Protein AF-A0A8K0VH70-F1 (afdb_monomer_lite)

pLDDT: mean 84.57, std 12.24, range [46.34, 96.88]

Organism: NCBI:txid2804194

Radius of gyration: 18.83 Å; chains: 1; bounding box: 37×13×58 Å

Sequence (74 aa):
LVASHGFAELLADTPEDYIALARSLGTDPARRNAIRTRLKQAGANPGFVGNPDHARALREAIEDMMREEAAGGQ

Foldseek 3Di:
DCVQLPNCVCDDPDPVRNVVSVVVLVVDVPVVVVVVVSVVVCVVPPCCPPPVVNVVVVVVVVVVVVVCCVVPPD

Secondary structure (DSSP, 8-state):
-TGGGT-GGG--SSHHHHHHHHHHHHH-HHHHHHHHHHHHHHHHS-TTSS-HHHHHHHHHHHHHHHHHHHHH--

Structure (mmCIF, N/CA/C/O backbone):
data_AF-A0A8K0VH70-F1
#
_entry.id   AF-A0A8K0VH70-F1
#
loop_
_atom_site.group_PDB
_atom_site.id
_atom_site.type_symbol
_atom_site.label_atom_id
_atom_site.label_alt_id
_atom_site.label_comp_id
_atom_site.label_asym_id
_atom_site.label_entity_id
_atom_site.label_seq_id
_atom_site.pdbx_PDB_ins_code
_atom_site.Cartn_x
_atom_site.Cartn_y
_atom_site.Cartn_z
_atom_site.occupancy
_atom_site.B_iso_or_equiv
_atom_site.auth_seq_id
_atom_site.auth_comp_id
_atom_site.auth_asym_id
_atom_site.auth_atom_id
_atom_site.pdbx_PDB_model_num
ATOM 1 N N . LEU A 1 1 ? 1.513 2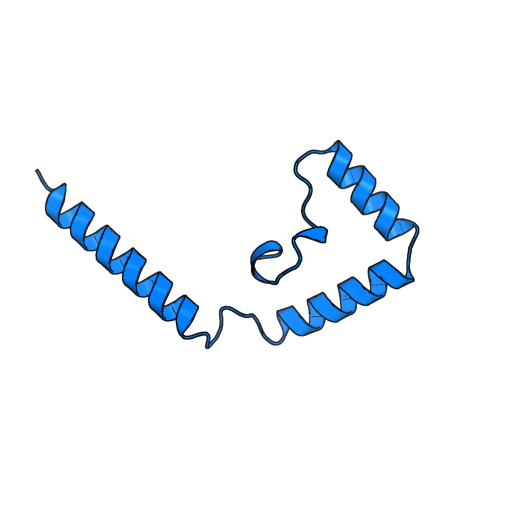.185 -5.505 1.00 55.66 1 LEU A N 1
ATOM 2 C CA . LEU A 1 1 ? 2.149 2.415 -4.181 1.00 55.66 1 LEU A CA 1
ATOM 3 C C . LEU A 1 1 ? 1.685 1.400 -3.137 1.00 55.66 1 LEU A C 1
ATOM 5 O O . LEU A 1 1 ? 2.492 0.551 -2.799 1.00 55.66 1 LEU A O 1
ATOM 9 N N . VAL A 1 2 ? 0.421 1.401 -2.691 1.00 59.03 2 VAL A N 1
ATOM 10 C CA . VAL A 1 2 ? -0.101 0.434 -1.692 1.00 59.03 2 VAL A CA 1
ATOM 11 C C . VAL A 1 2 ? -0.007 -1.026 -2.177 1.00 59.03 2 VAL A C 1
ATOM 13 O O . VAL A 1 2 ? 0.601 -1.858 -1.507 1.00 59.03 2 VAL A O 1
ATOM 16 N N . ALA A 1 3 ? -0.493 -1.321 -3.389 1.00 60.97 3 ALA A N 1
ATOM 17 C CA . ALA A 1 3 ? -0.385 -2.654 -4.001 1.00 60.97 3 ALA A CA 1
ATOM 18 C C . ALA A 1 3 ? 1.079 -3.090 -4.207 1.00 60.97 3 ALA A C 1
ATOM 20 O O . ALA A 1 3 ? 1.479 -4.183 -3.822 1.00 60.97 3 ALA A O 1
ATOM 21 N N . SER A 1 4 ? 1.900 -2.183 -4.744 1.00 63.25 4 SER A N 1
ATOM 22 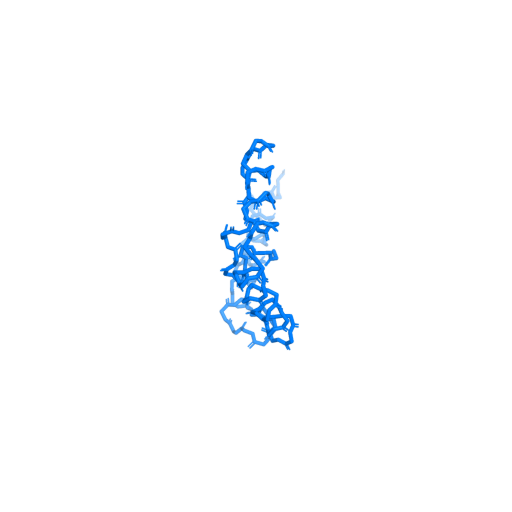C CA . SER A 1 4 ? 3.315 -2.410 -5.072 1.00 63.25 4 SER A CA 1
ATOM 23 C C . SER A 1 4 ? 4.201 -2.682 -3.848 1.00 63.25 4 SER A C 1
ATOM 25 O O . SER A 1 4 ? 5.311 -3.165 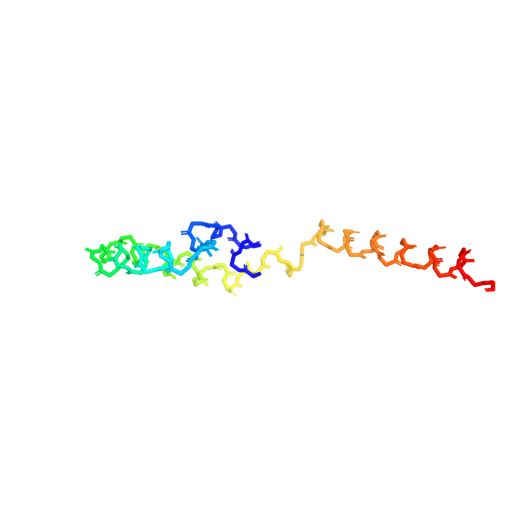-4.009 1.00 63.25 4 SER A O 1
ATOM 27 N N . HIS A 1 5 ? 3.728 -2.372 -2.634 1.00 65.69 5 HIS A N 1
ATOM 28 C CA . HIS A 1 5 ? 4.425 -2.674 -1.375 1.00 65.69 5 HIS A CA 1
ATOM 29 C C . HIS A 1 5 ? 3.788 -3.860 -0.625 1.00 65.69 5 HIS A C 1
ATOM 31 O O . HIS A 1 5 ? 4.076 -4.069 0.550 1.00 65.69 5 HIS A O 1
ATOM 37 N N . GLY A 1 6 ? 2.915 -4.633 -1.285 1.00 73.25 6 GLY A N 1
ATOM 38 C CA . GLY A 1 6 ? 2.307 -5.838 -0.714 1.00 73.25 6 GLY A CA 1
ATOM 39 C C . GLY A 1 6 ? 1.123 -5.582 0.222 1.00 73.25 6 GLY A C 1
ATOM 40 O O . GLY A 1 6 ? 0.761 -6.465 0.995 1.00 73.25 6 GLY A O 1
ATOM 41 N N . PHE A 1 7 ? 0.500 -4.400 0.161 1.00 85.88 7 PHE A N 1
ATOM 42 C CA . PHE A 1 7 ? -0.667 -4.045 0.979 1.00 85.88 7 PHE A CA 1
ATOM 43 C C . PHE A 1 7 ? -1.974 -4.120 0.184 1.00 85.88 7 PHE A C 1
ATOM 45 O O . PHE A 1 7 ? -2.840 -3.263 0.329 1.00 85.88 7 PHE A O 1
ATOM 52 N N . ALA A 1 8 ? -2.132 -5.146 -0.659 1.00 85.62 8 ALA A N 1
ATOM 53 C CA . ALA A 1 8 ? -3.379 -5.375 -1.397 1.00 85.62 8 ALA A CA 1
ATOM 54 C C . ALA A 1 8 ? -4.599 -5.485 -0.460 1.00 85.62 8 ALA A C 1
ATOM 56 O O . ALA A 1 8 ? -5.687 -5.065 -0.822 1.00 85.62 8 ALA A O 1
ATOM 57 N N . GLU A 1 9 ? -4.391 -5.938 0.783 1.00 86.75 9 GLU A N 1
ATOM 58 C CA . GLU A 1 9 ? -5.407 -5.978 1.848 1.00 86.75 9 GLU A CA 1
ATOM 59 C C . GLU A 1 9 ? -5.976 -4.605 2.260 1.00 86.75 9 GLU A C 1
ATOM 61 O O . GLU A 1 9 ? -6.947 -4.549 3.012 1.00 86.75 9 GLU A O 1
ATOM 66 N N . LEU A 1 10 ? -5.360 -3.505 1.814 1.00 91.38 10 LEU A N 1
ATOM 67 C CA . LEU A 1 10 ? -5.832 -2.136 2.034 1.00 91.38 10 LEU A CA 1
ATOM 68 C C . LEU A 1 10 ? -6.521 -1.528 0.806 1.00 91.38 10 LEU A C 1
ATOM 70 O O . LEU A 1 10 ? -6.878 -0.349 0.832 1.00 91.38 10 LEU A O 1
ATOM 74 N N . LEU A 1 11 ? -6.655 -2.294 -0.274 1.00 91.00 11 LEU A N 1
ATOM 75 C CA . LEU A 1 11 ? -7.377 -1.872 -1.464 1.00 91.00 11 LEU A CA 1
ATOM 76 C C . LEU A 1 11 ? -8.854 -2.224 -1.307 1.00 91.00 11 LEU A C 1
ATOM 78 O O . LEU A 1 11 ? -9.205 -3.249 -0.727 1.00 91.00 11 LEU A O 1
ATOM 82 N N . ALA A 1 12 ? -9.700 -1.345 -1.823 1.00 93.06 12 ALA A N 1
ATOM 83 C CA . ALA A 1 12 ? -11.134 -1.534 -1.895 1.00 93.06 12 ALA A CA 1
ATOM 84 C C . ALA A 1 12 ? -11.579 -1.157 -3.307 1.00 93.06 12 ALA A C 1
ATOM 86 O O . ALA A 1 12 ? -11.196 -0.094 -3.802 1.00 93.06 12 ALA A O 1
ATOM 87 N N . ASP A 1 13 ? -12.360 -2.029 -3.936 1.00 92.38 13 ASP A N 1
ATOM 88 C CA . ASP A 1 13 ? -12.799 -1.864 -5.324 1.00 92.38 13 ASP A CA 1
ATOM 89 C C . ASP A 1 13 ? -14.102 -1.056 -5.426 1.00 92.38 13 ASP A C 1
ATOM 91 O O . ASP A 1 13 ? -14.401 -0.477 -6.471 1.00 92.38 13 ASP A O 1
ATOM 95 N N . THR A 1 14 ? -14.856 -0.964 -4.325 1.00 96.88 14 THR A N 1
ATOM 96 C CA . THR A 1 14 ? -16.112 -0.209 -4.225 1.00 96.88 14 THR A CA 1
ATOM 97 C C . THR A 1 14 ? -16.140 0.716 -2.998 1.00 96.88 14 THR A C 1
ATOM 99 O O . THR A 1 14 ? -15.396 0.504 -2.029 1.00 96.88 14 THR A O 1
ATOM 102 N N . PRO A 1 15 ? -17.001 1.754 -2.990 1.00 96.75 15 PRO A N 1
ATOM 103 C CA . PRO A 1 15 ? -17.227 2.579 -1.803 1.00 96.75 15 PRO A CA 1
ATOM 104 C C . PRO A 1 15 ? -17.676 1.770 -0.579 1.00 96.75 15 PRO A C 1
ATOM 106 O O . PRO A 1 15 ? -17.251 2.052 0.544 1.00 96.75 15 PRO A O 1
ATOM 109 N N . GLU A 1 16 ? -18.508 0.750 -0.779 1.00 96.88 16 GLU A N 1
ATOM 110 C CA . GLU A 1 16 ? -18.997 -0.128 0.281 1.00 96.88 16 GLU A CA 1
ATOM 111 C C . GLU A 1 16 ? -17.851 -0.928 0.914 1.00 96.88 16 GLU A C 1
ATOM 113 O O . GLU A 1 16 ? -17.729 -0.962 2.144 1.00 96.88 16 GLU A O 1
ATOM 118 N N . ASP A 1 17 ? -16.962 -1.491 0.090 1.00 94.94 17 ASP A N 1
ATOM 119 C CA . ASP A 1 17 ? -15.773 -2.217 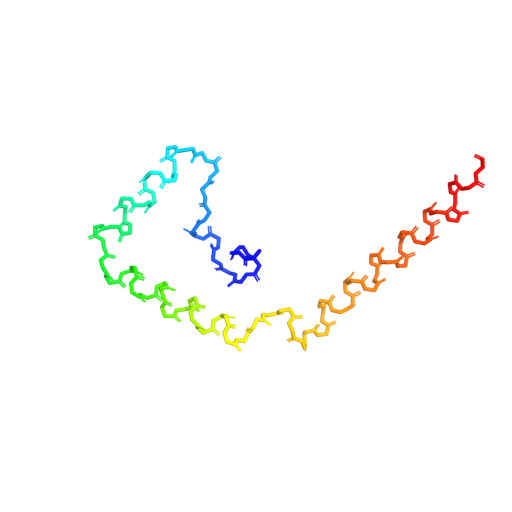0.552 1.00 94.94 17 ASP A CA 1
ATOM 120 C C . ASP A 1 17 ? -14.829 -1.303 1.330 1.00 94.94 17 ASP A C 1
ATOM 122 O O . ASP A 1 17 ? -14.282 -1.692 2.365 1.00 94.94 17 ASP A O 1
ATOM 126 N N . TYR A 1 18 ? -14.680 -0.055 0.880 1.00 95.62 18 TYR A N 1
ATOM 127 C CA . TYR A 1 18 ? -13.862 0.938 1.566 1.00 95.62 18 TYR A CA 1
ATOM 128 C C . TYR A 1 18 ? -14.395 1.221 2.975 1.00 95.62 18 TYR A C 1
ATOM 130 O O . TYR A 1 18 ? -13.635 1.212 3.948 1.00 95.62 18 TYR A O 1
ATOM 138 N N . ILE A 1 19 ? -15.709 1.429 3.109 1.00 96.81 19 ILE A N 1
ATOM 139 C CA . ILE A 1 19 ? -16.356 1.672 4.405 1.00 96.81 19 ILE A CA 1
ATOM 140 C C . ILE A 1 19 ? -16.225 0.441 5.310 1.00 96.81 19 ILE A C 1
ATOM 142 O O . ILE A 1 19 ? -15.899 0.578 6.494 1.00 96.81 19 ILE A O 1
ATOM 146 N N . ALA A 1 20 ? -16.443 -0.761 4.772 1.00 95.50 20 ALA A N 1
ATOM 147 C CA . ALA A 1 20 ? -16.317 -2.008 5.521 1.00 95.50 20 ALA A CA 1
ATOM 148 C C . ALA A 1 20 ? -14.882 -2.227 6.031 1.00 95.50 20 ALA A C 1
ATOM 150 O O . ALA A 1 20 ? -14.677 -2.530 7.213 1.00 95.50 20 ALA A O 1
ATOM 151 N N . LEU A 1 21 ? -13.884 -1.998 5.176 1.00 95.00 21 LEU A N 1
ATOM 152 C CA . LEU A 1 21 ? -12.467 -2.062 5.523 1.00 95.00 21 LEU A CA 1
ATOM 153 C C . LEU A 1 21 ? -12.106 -1.035 6.603 1.00 95.00 21 LEU A C 1
ATOM 155 O O . LEU A 1 21 ? -11.499 -1.390 7.618 1.00 95.00 21 LEU A O 1
ATOM 159 N N . ALA A 1 22 ? -12.517 0.224 6.431 1.00 94.94 22 ALA A N 1
ATOM 160 C CA . ALA A 1 22 ? -12.267 1.285 7.403 1.00 94.94 22 ALA A CA 1
ATOM 161 C C . ALA A 1 22 ? -12.892 0.960 8.767 1.00 94.94 22 ALA A C 1
ATOM 163 O O . ALA A 1 22 ? -12.245 1.128 9.805 1.00 94.94 22 ALA A O 1
ATOM 164 N N . ARG A 1 23 ? -14.119 0.426 8.777 1.00 96.56 23 ARG A N 1
ATOM 165 C CA . ARG A 1 23 ? -14.794 -0.016 10.001 1.00 96.56 23 ARG A CA 1
ATOM 166 C C . ARG A 1 23 ? -14.039 -1.158 10.674 1.00 96.56 23 ARG A C 1
ATOM 168 O O . ARG A 1 23 ? -13.778 -1.065 11.869 1.00 96.56 23 ARG A O 1
ATOM 175 N N . SER A 1 24 ? -13.645 -2.182 9.915 1.00 94.69 24 SER A N 1
ATOM 176 C CA . SER A 1 24 ? -12.875 -3.325 10.424 1.00 94.69 24 SER A CA 1
ATOM 177 C C . SER A 1 24 ? -11.573 -2.879 11.098 1.00 94.69 24 SER A C 1
ATOM 179 O O . SER A 1 24 ? -11.282 -3.286 12.224 1.00 94.69 24 SER A O 1
ATOM 181 N N . LEU A 1 25 ? -10.822 -1.979 10.456 1.00 94.56 25 LEU A N 1
ATOM 182 C CA . LEU A 1 25 ? -9.587 -1.417 11.011 1.00 94.56 25 LEU A CA 1
ATOM 183 C C . LEU A 1 25 ? -9.835 -0.491 12.210 1.00 94.56 25 LEU A C 1
ATOM 185 O O . LEU A 1 25 ? -8.987 -0.390 13.097 1.00 94.56 25 LEU A O 1
ATOM 189 N N . GLY A 1 26 ? -10.978 0.196 12.248 1.00 94.81 26 GLY A N 1
ATOM 190 C CA . GLY A 1 26 ? -11.392 1.022 13.381 1.00 94.81 26 GLY A CA 1
ATOM 191 C C . GLY A 1 26 ? -11.730 0.199 14.626 1.00 94.81 26 GLY A C 1
ATOM 192 O O . GLY A 1 26 ? -11.443 0.636 15.739 1.00 94.81 26 GLY A O 1
ATOM 193 N N . THR A 1 27 ? -12.292 -0.998 14.443 1.00 96.69 27 THR A N 1
ATOM 194 C CA . THR A 1 27 ? -12.695 -1.900 15.534 1.00 96.69 27 THR A CA 1
ATOM 195 C C . THR A 1 27 ? -11.595 -2.849 16.002 1.00 96.69 27 THR A C 1
ATOM 197 O O . THR A 1 27 ? -11.724 -3.423 17.078 1.00 96.69 27 THR A O 1
ATOM 200 N N . ASP A 1 28 ? -10.512 -2.999 15.234 1.00 95.75 28 ASP A N 1
ATOM 201 C CA . ASP A 1 28 ? -9.368 -3.849 15.581 1.00 95.75 28 ASP A CA 1
ATOM 202 C C . ASP A 1 28 ? -8.059 -3.031 15.660 1.00 95.75 28 ASP A C 1
ATOM 204 O O . ASP A 1 28 ? -7.297 -2.920 14.687 1.00 95.75 28 ASP A O 1
ATOM 208 N N . PRO A 1 29 ? -7.758 -2.447 16.838 1.00 94.31 29 PRO A N 1
ATOM 209 C CA . PRO A 1 29 ?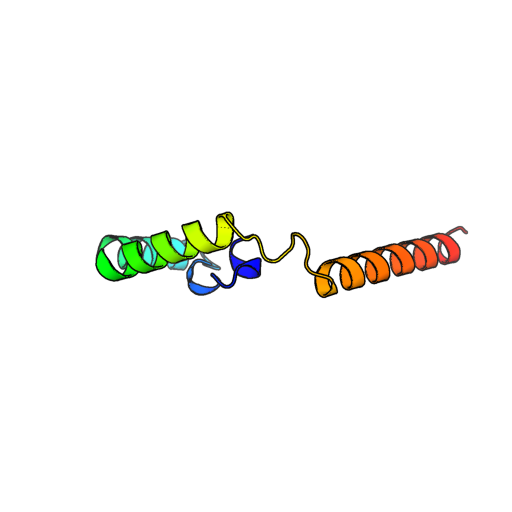 -6.541 -1.672 17.046 1.00 94.31 29 PRO A CA 1
ATOM 210 C C . PRO A 1 29 ? -5.256 -2.487 16.871 1.00 94.31 29 PRO A C 1
ATOM 212 O O . PRO A 1 29 ? -4.229 -1.917 16.490 1.00 94.31 29 PRO A O 1
ATOM 215 N N . ALA A 1 30 ? -5.289 -3.793 17.159 1.00 95.50 30 ALA A N 1
ATOM 216 C CA . ALA A 1 30 ? -4.122 -4.662 17.062 1.00 95.50 30 ALA A CA 1
ATOM 217 C C . ALA A 1 30 ? -3.738 -4.859 15.592 1.00 95.50 30 ALA A C 1
ATOM 219 O O . ALA A 1 30 ? -2.601 -4.566 15.206 1.00 95.50 30 ALA A O 1
ATOM 220 N N . ARG A 1 31 ? -4.714 -5.226 14.752 1.00 92.44 31 ARG A N 1
ATOM 221 C CA . ARG A 1 31 ? -4.544 -5.318 13.298 1.00 92.44 31 ARG A CA 1
ATOM 222 C C . AR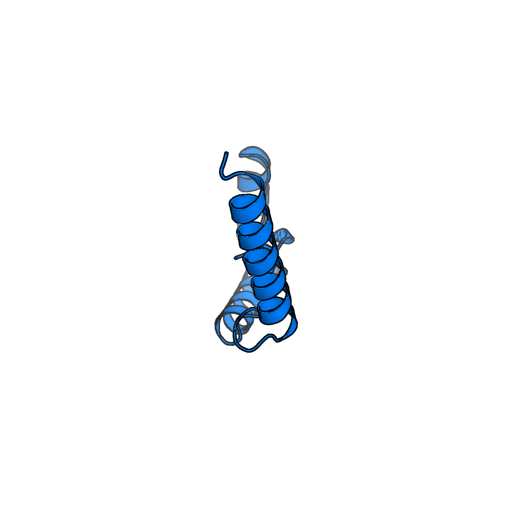G A 1 31 ? -4.105 -3.986 12.697 1.00 92.44 31 ARG A C 1
ATOM 224 O O . ARG A 1 31 ? -3.130 -3.941 11.945 1.00 92.44 31 ARG A O 1
ATOM 231 N N . ARG A 1 32 ? -4.752 -2.878 13.079 1.00 93.62 32 ARG A N 1
ATOM 232 C CA . ARG A 1 32 ? -4.378 -1.533 12.608 1.00 93.62 32 ARG A CA 1
ATOM 233 C C . ARG A 1 32 ? -2.927 -1.184 12.949 1.00 93.62 32 ARG A C 1
ATOM 235 O O . ARG A 1 32 ? -2.207 -0.636 12.113 1.00 93.62 32 ARG A O 1
ATOM 242 N N . ASN A 1 33 ? -2.475 -1.498 14.163 1.00 94.50 33 ASN A N 1
ATOM 243 C CA . ASN A 1 33 ? -1.099 -1.235 14.582 1.00 94.50 33 ASN A CA 1
ATOM 244 C C . ASN A 1 33 ? -0.084 -2.104 13.830 1.00 94.50 33 ASN A C 1
ATOM 246 O O . ASN A 1 33 ? 0.963 -1.586 13.441 1.00 94.50 33 ASN A O 1
ATOM 250 N N . ALA A 1 34 ? -0.395 -3.378 13.584 1.00 92.75 34 ALA A N 1
ATOM 251 C CA . ALA A 1 34 ? 0.459 -4.267 12.799 1.00 92.75 34 ALA A CA 1
ATOM 252 C C . ALA A 1 34 ? 0.659 -3.739 11.367 1.00 92.75 34 ALA A C 1
ATOM 254 O O . ALA A 1 34 ? 1.793 -3.624 10.896 1.00 92.75 34 ALA A O 1
ATOM 255 N N . ILE A 1 35 ? -0.429 -3.322 10.713 1.00 91.81 35 ILE A N 1
ATOM 256 C CA . ILE A 1 35 ? -0.395 -2.706 9.379 1.00 91.81 35 ILE A CA 1
ATOM 257 C C . ILE A 1 35 ? 0.430 -1.414 9.396 1.00 91.81 35 ILE A C 1
ATOM 259 O O . ILE A 1 35 ? 1.309 -1.231 8.556 1.00 91.81 35 ILE A O 1
ATOM 263 N N . ARG A 1 36 ? 0.220 -0.540 10.390 1.00 91.62 36 ARG A N 1
ATOM 264 C CA . ARG A 1 36 ? 0.997 0.702 10.548 1.00 91.62 36 ARG A CA 1
ATOM 265 C C . ARG A 1 36 ? 2.502 0.439 10.653 1.00 91.62 36 ARG A C 1
ATOM 267 O O . ARG A 1 36 ? 3.289 1.167 10.050 1.00 91.62 36 ARG A O 1
ATOM 274 N N . THR A 1 37 ? 2.912 -0.570 11.420 1.00 91.75 37 THR A N 1
ATOM 275 C CA . THR A 1 37 ? 4.328 -0.939 11.568 1.00 91.75 37 THR A CA 1
ATOM 276 C C . THR A 1 37 ? 4.915 -1.418 10.244 1.00 91.75 37 THR A C 1
ATOM 278 O O . THR A 1 37 ? 5.973 -0.933 9.843 1.00 91.75 37 THR A O 1
ATOM 281 N N . ARG A 1 38 ? 4.202 -2.296 9.528 1.00 88.50 38 ARG A N 1
ATOM 282 C CA . ARG A 1 38 ? 4.622 -2.784 8.206 1.00 88.50 38 ARG A CA 1
ATOM 283 C C . ARG A 1 38 ? 4.739 -1.642 7.191 1.00 88.50 38 ARG A C 1
ATOM 285 O O . ARG A 1 38 ? 5.727 -1.580 6.468 1.00 88.50 38 ARG A O 1
ATOM 292 N N . LEU A 1 39 ? 3.794 -0.696 7.178 1.00 87.31 39 LEU A N 1
ATOM 293 C CA . LEU A 1 39 ? 3.844 0.482 6.300 1.00 87.31 39 LEU A CA 1
ATOM 294 C C . LEU A 1 39 ? 5.071 1.360 6.571 1.00 87.31 39 LEU A C 1
ATOM 296 O O . LEU A 1 39 ? 5.726 1.803 5.632 1.00 87.31 39 LEU A O 1
ATOM 300 N N . LYS A 1 40 ? 5.421 1.585 7.845 1.00 87.50 40 LYS A N 1
ATOM 301 C CA . LYS A 1 40 ? 6.637 2.335 8.202 1.00 87.50 40 LYS A CA 1
ATOM 302 C C . LYS A 1 40 ? 7.907 1.649 7.701 1.00 87.50 40 LYS A C 1
ATOM 304 O O . LYS A 1 40 ? 8.789 2.324 7.182 1.00 87.50 40 LYS A O 1
ATOM 309 N N . GLN A 1 41 ? 7.994 0.327 7.845 1.00 84.62 41 GLN A N 1
ATOM 310 C CA . GLN A 1 41 ? 9.134 -0.454 7.357 1.00 84.62 41 GLN A CA 1
ATOM 311 C C . GLN A 1 41 ? 9.237 -0.393 5.829 1.00 84.62 41 GLN A C 1
ATOM 313 O O . GLN A 1 41 ? 10.309 -0.123 5.297 1.00 84.62 41 GLN A O 1
ATOM 318 N N . ALA A 1 42 ? 8.111 -0.566 5.134 1.00 81.31 42 ALA A N 1
ATOM 319 C CA . ALA A 1 42 ? 8.045 -0.494 3.678 1.00 81.31 42 ALA A CA 1
ATOM 320 C C . ALA A 1 42 ? 8.404 0.902 3.137 1.00 81.31 42 ALA A C 1
ATOM 322 O O . ALA A 1 42 ? 9.074 1.008 2.119 1.00 81.31 42 ALA A O 1
ATOM 323 N N . GLY A 1 43 ? 8.007 1.976 3.829 1.00 79.75 43 GLY A N 1
ATOM 324 C CA . GLY A 1 43 ? 8.380 3.343 3.455 1.00 79.75 43 GLY A CA 1
ATOM 325 C C . GLY A 1 43 ? 9.866 3.655 3.658 1.00 79.75 43 GLY A C 1
ATOM 326 O O . GLY A 1 43 ? 10.422 4.460 2.918 1.00 79.75 43 GLY A O 1
ATOM 327 N N . ALA A 1 44 ? 10.517 3.016 4.634 1.00 79.31 44 ALA A N 1
ATOM 328 C CA . ALA A 1 44 ? 11.953 3.167 4.872 1.00 79.31 44 ALA A CA 1
ATOM 329 C C . ALA A 1 44 ? 12.814 2.382 3.868 1.00 79.31 44 ALA A C 1
ATOM 331 O O . ALA A 1 44 ? 13.948 2.773 3.607 1.00 79.31 44 ALA A O 1
ATOM 332 N N . ASN A 1 45 ? 12.282 1.293 3.305 1.00 71.19 45 ASN A N 1
ATOM 333 C CA . ASN A 1 45 ? 12.947 0.496 2.278 1.00 71.19 45 ASN A CA 1
ATOM 334 C C . ASN A 1 45 ? 11.989 0.230 1.101 1.00 71.19 45 ASN A C 1
ATOM 336 O O . ASN A 1 45 ? 11.436 -0.869 0.982 1.00 71.19 45 ASN A O 1
ATOM 340 N N . PRO A 1 46 ? 11.722 1.255 0.273 1.00 69.06 46 PRO A N 1
ATOM 341 C CA . PRO A 1 46 ? 10.781 1.138 -0.827 1.00 69.06 46 PRO A CA 1
ATOM 342 C C . PRO A 1 46 ? 11.289 0.121 -1.848 1.00 69.06 46 PRO A C 1
ATOM 344 O O . PRO A 1 46 ? 12.367 0.286 -2.411 1.00 69.06 46 PRO A O 1
ATOM 347 N N . GLY A 1 47 ? 10.482 -0.903 -2.138 1.00 67.69 47 GLY A N 1
ATOM 348 C CA . GLY A 1 47 ? 10.871 -2.045 -2.978 1.00 67.69 47 GLY A CA 1
ATOM 349 C C . GLY A 1 47 ? 11.221 -1.710 -4.433 1.00 67.69 47 GLY A C 1
ATOM 350 O O . GLY A 1 47 ? 11.620 -2.603 -5.168 1.00 67.69 47 GLY A O 1
ATOM 351 N N . PHE A 1 48 ? 11.084 -0.449 -4.850 1.00 66.38 48 PHE A N 1
ATOM 352 C CA . PHE A 1 48 ? 11.464 0.065 -6.167 1.00 66.38 48 PHE A CA 1
ATOM 353 C C . PHE A 1 48 ? 12.806 0.814 -6.181 1.00 66.38 48 PHE A C 1
ATOM 355 O O . PHE A 1 48 ? 13.361 1.037 -7.253 1.00 66.38 48 PHE A O 1
ATOM 362 N N . VAL A 1 49 ? 13.359 1.185 -5.022 1.00 68.56 49 VAL A N 1
ATOM 363 C CA . VAL A 1 49 ? 14.665 1.853 -4.932 1.00 68.56 49 VAL A CA 1
ATOM 364 C C . VAL A 1 49 ? 15.756 0.794 -4.804 1.00 68.56 49 VAL A C 1
ATOM 366 O O . VAL A 1 49 ? 15.721 -0.035 -3.903 1.00 68.56 49 VAL A O 1
ATOM 369 N N . GLY A 1 50 ? 16.724 0.801 -5.724 1.00 65.69 50 GLY A N 1
ATOM 370 C CA . GLY A 1 50 ? 17.816 -0.182 -5.741 1.00 65.69 50 GLY A CA 1
ATOM 371 C C . GLY A 1 50 ? 17.396 -1.598 -6.153 1.00 65.69 50 GLY A C 1
ATOM 372 O O . GLY A 1 50 ? 18.188 -2.525 -6.011 1.00 65.69 50 GLY A O 1
ATOM 373 N N . ASN A 1 51 ? 16.174 -1.776 -6.669 1.00 75.38 51 ASN A N 1
ATOM 374 C CA . ASN A 1 51 ? 15.680 -3.072 -7.122 1.00 75.38 51 ASN A CA 1
ATOM 375 C C . ASN A 1 51 ? 16.044 -3.305 -8.607 1.00 75.38 51 ASN A C 1
ATOM 377 O O . ASN A 1 51 ? 15.506 -2.612 -9.479 1.00 75.38 51 ASN A O 1
ATOM 381 N N . PRO A 1 52 ? 16.935 -4.270 -8.914 1.00 79.56 52 PRO A N 1
ATOM 382 C CA . PRO A 1 52 ? 17.386 -4.535 -10.279 1.00 79.56 52 PRO A CA 1
ATOM 383 C C . PRO A 1 52 ? 16.266 -5.043 -11.197 1.00 79.56 52 PRO A C 1
ATOM 385 O O . PRO A 1 52 ? 16.293 -4.744 -12.391 1.00 79.56 52 PRO A O 1
ATOM 388 N N . ASP A 1 53 ? 15.261 -5.739 -10.661 1.00 79.31 53 ASP A N 1
ATOM 389 C CA . ASP A 1 53 ? 14.131 -6.240 -11.450 1.00 79.31 53 ASP A CA 1
ATOM 390 C C . ASP A 1 53 ? 13.236 -5.089 -11.916 1.00 79.31 53 ASP A C 1
ATOM 392 O O . ASP A 1 53 ? 12.816 -5.051 -13.072 1.00 79.31 53 ASP A O 1
ATOM 396 N N . HIS A 1 54 ? 13.014 -4.088 -11.058 1.00 79.56 54 HIS A N 1
ATOM 397 C CA . HIS A 1 54 ? 12.291 -2.877 -11.451 1.00 79.56 54 HIS A CA 1
ATOM 398 C C . HIS A 1 54 ? 13.061 -2.045 -12.480 1.00 79.56 54 HIS A C 1
ATOM 400 O O . HIS A 1 54 ? 12.459 -1.558 -13.436 1.00 79.56 54 HIS A O 1
ATOM 406 N N . ALA A 1 55 ? 14.382 -1.911 -12.327 1.00 83.12 55 ALA A N 1
ATOM 407 C CA . ALA A 1 55 ? 15.218 -1.230 -13.316 1.00 83.12 55 ALA A CA 1
ATOM 408 C C . ALA A 1 55 ? 15.190 -1.943 -14.678 1.00 83.12 55 ALA A C 1
ATOM 410 O O . ALA A 1 55 ? 15.112 -1.292 -15.721 1.00 83.12 55 ALA A O 1
ATOM 411 N N . ARG A 1 56 ? 15.211 -3.281 -14.675 1.00 86.00 56 ARG A N 1
ATOM 412 C CA . ARG A 1 56 ? 15.095 -4.094 -15.886 1.00 86.00 56 ARG A CA 1
ATOM 413 C C . ARG A 1 56 ? 13.731 -3.928 -16.554 1.00 86.00 56 ARG A C 1
ATOM 415 O O . ARG A 1 56 ? 13.699 -3.653 -17.748 1.00 86.00 56 ARG A O 1
ATOM 422 N N . ALA A 1 57 ? 12.641 -4.044 -15.797 1.00 86.69 57 ALA A N 1
ATOM 423 C CA . ALA A 1 57 ? 11.287 -3.881 -16.323 1.00 86.69 57 ALA A CA 1
ATOM 424 C C . ALA A 1 57 ? 11.071 -2.481 -16.925 1.00 86.69 57 ALA A C 1
ATOM 426 O O . ALA A 1 57 ? 10.469 -2.349 -17.987 1.00 86.69 57 ALA A O 1
ATOM 427 N N . LEU A 1 58 ? 11.612 -1.435 -16.285 1.00 87.12 58 LEU A N 1
ATOM 428 C CA . LEU A 1 58 ? 11.563 -0.076 -16.825 1.00 87.12 58 LEU A CA 1
ATOM 429 C C . LEU A 1 58 ? 12.345 0.043 -18.139 1.00 87.12 58 LEU A C 1
ATOM 431 O O . LEU A 1 58 ? 11.853 0.651 -19.084 1.00 87.12 58 LEU A O 1
ATOM 435 N N . ARG A 1 59 ? 13.549 -0.541 -18.211 1.00 90.00 59 ARG A N 1
ATOM 436 C CA . ARG A 1 59 ? 14.350 -0.541 -19.442 1.00 90.00 59 ARG A CA 1
ATOM 437 C C . ARG A 1 59 ? 13.607 -1.227 -20.588 1.00 90.00 59 ARG A C 1
ATOM 439 O O . ARG A 1 59 ? 13.527 -0.656 -21.667 1.00 90.00 59 ARG A O 1
ATOM 446 N N . GLU A 1 60 ? 13.054 -2.412 -20.343 1.00 93.25 60 GLU A N 1
ATOM 447 C CA . GLU A 1 60 ? 12.305 -3.175 -21.349 1.00 93.25 60 GLU A CA 1
ATOM 448 C C . GLU A 1 60 ? 11.104 -2.374 -21.877 1.00 93.25 60 GLU A C 1
ATOM 450 O O . GLU A 1 60 ? 10.904 -2.315 -23.087 1.00 93.25 60 GLU A O 1
ATOM 455 N N . ALA A 1 61 ? 10.370 -1.681 -21.000 1.00 92.25 61 ALA A N 1
ATOM 456 C CA . ALA A 1 61 ? 9.254 -0.826 -21.403 1.00 92.25 61 ALA A CA 1
ATOM 457 C C . ALA A 1 61 ? 9.695 0.375 -22.262 1.00 92.25 61 ALA A C 1
ATOM 459 O O . ALA A 1 61 ? 9.043 0.698 -23.251 1.00 92.25 61 ALA A O 1
ATOM 460 N N . ILE A 1 62 ? 10.815 1.025 -21.920 1.00 92.56 62 ILE A N 1
ATOM 461 C CA . ILE A 1 62 ? 11.364 2.143 -22.709 1.00 92.56 62 ILE A CA 1
ATOM 462 C C . ILE A 1 62 ? 11.821 1.664 -24.092 1.00 92.56 62 ILE A C 1
ATOM 464 O O . ILE A 1 62 ? 11.551 2.325 -25.094 1.00 92.56 62 ILE A O 1
ATOM 468 N N . GLU A 1 63 ? 12.508 0.522 -24.158 1.00 94.75 63 GLU A N 1
ATOM 469 C CA . GLU A 1 63 ? 12.945 -0.075 -25.424 1.00 94.75 63 GLU A CA 1
ATOM 470 C C . GLU A 1 63 ? 11.755 -0.425 -26.326 1.00 94.75 63 GLU A C 1
ATOM 472 O O . GLU A 1 63 ? 11.847 -0.275 -27.544 1.00 94.75 63 GLU A O 1
ATOM 477 N N . ASP A 1 64 ? 10.643 -0.869 -25.740 1.00 93.81 64 ASP A N 1
ATOM 478 C CA . ASP A 1 64 ? 9.426 -1.188 -26.481 1.00 93.81 64 ASP A CA 1
ATOM 479 C C . ASP A 1 64 ? 8.753 0.062 -27.051 1.00 93.81 64 ASP A C 1
ATOM 481 O O . ASP A 1 64 ? 8.518 0.125 -28.256 1.00 93.81 64 ASP A O 1
ATOM 485 N N . MET A 1 65 ? 8.591 1.112 -26.237 1.00 92.00 65 MET A N 1
ATOM 486 C CA . MET A 1 65 ? 8.086 2.409 -26.704 1.00 92.00 65 MET A CA 1
ATOM 487 C C . MET A 1 65 ? 8.922 2.966 -27.865 1.00 92.00 65 MET A C 1
ATOM 489 O O . MET A 1 65 ? 8.383 3.486 -28.837 1.00 92.00 65 MET A O 1
ATOM 493 N N . MET A 1 66 ? 10.251 2.835 -27.801 1.00 91.81 66 MET A N 1
ATOM 494 C CA . MET A 1 66 ? 11.131 3.275 -28.889 1.00 91.81 66 MET A CA 1
ATOM 495 C C . MET A 1 66 ? 10.938 2.466 -30.177 1.00 91.81 66 MET A C 1
ATOM 497 O O . MET A 1 66 ? 11.048 3.027 -31.268 1.00 91.81 66 MET A O 1
ATOM 501 N N . ARG A 1 67 ? 10.659 1.159 -30.075 1.00 91.50 67 ARG A N 1
ATOM 502 C CA . ARG A 1 67 ? 10.346 0.320 -31.243 1.00 91.50 67 ARG A CA 1
ATOM 503 C C . ARG A 1 67 ? 9.000 0.686 -31.854 1.00 91.50 67 ARG A C 1
ATOM 505 O O . ARG A 1 67 ? 8.906 0.734 -33.076 1.00 91.50 67 ARG A O 1
ATOM 512 N N . GLU A 1 68 ? 7.991 0.945 -31.028 1.00 88.56 68 GLU A N 1
ATOM 513 C CA . GLU A 1 68 ? 6.659 1.356 -31.479 1.00 88.56 68 GLU A CA 1
ATOM 514 C C . GLU A 1 68 ? 6.705 2.700 -32.212 1.00 88.56 68 GLU A C 1
ATOM 516 O O . GLU A 1 68 ? 6.202 2.797 -33.327 1.00 88.56 68 GLU A O 1
ATOM 521 N N . GLU A 1 69 ? 7.391 3.702 -31.661 1.00 83.69 69 GLU A N 1
ATOM 522 C CA . GLU A 1 69 ? 7.569 5.009 -32.312 1.00 83.69 69 GLU A CA 1
ATOM 523 C C . GLU A 1 69 ? 8.352 4.895 -33.631 1.00 83.69 69 GLU A C 1
ATOM 525 O O . GLU A 1 69 ? 8.006 5.523 -34.631 1.00 83.69 69 GLU A O 1
ATOM 530 N N . ALA A 1 70 ? 9.383 4.044 -33.675 1.00 80.19 70 ALA A N 1
ATOM 531 C CA . ALA A 1 70 ? 10.132 3.779 -34.903 1.00 80.19 70 ALA A CA 1
ATOM 532 C C . ALA A 1 70 ? 9.309 3.020 -35.965 1.00 80.19 70 ALA A C 1
ATOM 534 O O . ALA A 1 70 ? 9.600 3.137 -37.155 1.00 80.19 70 ALA A O 1
ATOM 535 N N . ALA A 1 71 ? 8.301 2.247 -35.550 1.00 75.00 71 ALA A N 1
ATOM 536 C CA . ALA A 1 71 ? 7.409 1.497 -36.434 1.00 75.00 71 ALA A CA 1
ATOM 537 C C . ALA A 1 71 ? 6.145 2.282 -36.843 1.00 75.00 71 ALA A C 1
ATOM 539 O O . ALA A 1 71 ? 5.569 1.988 -37.889 1.00 75.00 71 ALA A O 1
ATOM 540 N N . GLY A 1 72 ? 5.717 3.259 -36.037 1.00 63.28 72 GLY A N 1
ATOM 541 C CA . GLY A 1 72 ? 4.523 4.089 -36.241 1.00 63.28 72 GLY A CA 1
ATOM 542 C C . GLY A 1 72 ? 4.778 5.447 -36.901 1.00 63.28 72 GLY A C 1
ATOM 543 O O . GLY A 1 72 ? 3.825 6.168 -37.184 1.00 63.28 72 GLY A O 1
ATOM 544 N N . GLY A 1 73 ? 6.038 5.808 -37.165 1.00 56.84 73 GLY A N 1
ATOM 545 C CA . GLY A 1 73 ? 6.403 7.002 -37.927 1.00 56.84 73 GLY A CA 1
ATOM 546 C C . GLY A 1 73 ? 6.137 6.840 -39.427 1.00 56.84 73 GLY A C 1
ATOM 547 O O . GLY A 1 73 ? 7.076 6.616 -40.193 1.00 56.84 73 GLY A O 1
ATOM 548 N N . GLN A 1 74 ? 4.872 6.955 -39.841 1.00 46.34 74 GLN A N 1
ATOM 549 C CA . GLN A 1 74 ? 4.450 7.040 -41.242 1.00 46.34 74 GLN A CA 1
ATOM 550 C C . GLN A 1 74 ? 3.373 8.107 -41.437 1.00 46.34 74 GLN A C 1
ATOM 552 O O . GLN A 1 74 ? 2.416 8.139 -40.634 1.00 46.34 74 GLN A O 1
#